Protein AF-A0A9D0XVL0-F1 (afdb_monomer_lite)

pLDDT: mean 85.72, std 13.24, range [46.62, 95.88]

Secondary structure (DSSP, 8-state):
-------------PEEEEEEEEETTEE-S--EEEEESSHHHHHHHHHHHHHHTT---SEEEEEE---

Radius of gyration: 17.06 Å; chains: 1; bounding box: 32×16×60 Å

Structure (mmCIF, N/CA/C/O backbone):
data_AF-A0A9D0XVL0-F1
#
_entry.id   AF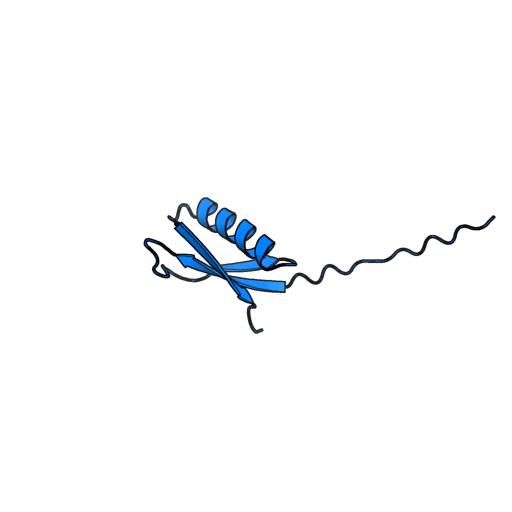-A0A9D0XVL0-F1
#
loop_
_atom_site.group_PDB
_atom_site.id
_atom_site.type_symbol
_atom_site.label_atom_id
_atom_site.label_alt_id
_atom_site.label_comp_id
_atom_site.label_asym_id
_atom_site.label_entity_id
_atom_site.label_seq_id
_atom_site.pdbx_PDB_ins_code
_atom_site.Cartn_x
_atom_site.Cartn_y
_atom_site.Cartn_z
_atom_site.occupancy
_atom_site.B_iso_or_equiv
_atom_site.auth_seq_id
_atom_site.auth_comp_id
_atom_site.auth_asym_id
_atom_site.auth_atom_id
_atom_site.pdbx_PDB_model_num
ATOM 1 N N . MET A 1 1 ? 18.145 5.325 -48.769 1.00 46.62 1 MET A N 1
ATOM 2 C CA . MET A 1 1 ? 17.630 5.812 -47.472 1.00 46.62 1 MET A CA 1
ATOM 3 C C . MET A 1 1 ? 17.463 4.603 -46.570 1.00 46.62 1 MET A C 1
ATOM 5 O O . MET A 1 1 ? 16.658 3.749 -46.903 1.00 46.62 1 MET A O 1
ATOM 9 N N . ALA A 1 2 ? 18.268 4.468 -45.517 1.00 56.41 2 ALA A N 1
ATOM 10 C CA . ALA A 1 2 ? 18.166 3.358 -44.571 1.00 56.41 2 ALA A CA 1
ATOM 11 C C . ALA A 1 2 ? 17.848 3.943 -43.194 1.00 56.41 2 ALA A C 1
ATOM 13 O O . ALA A 1 2 ? 18.665 4.662 -42.624 1.00 56.41 2 ALA A O 1
ATOM 14 N N . ILE A 1 3 ? 16.632 3.700 -42.707 1.00 67.50 3 ILE A N 1
ATOM 15 C CA . ILE A 1 3 ? 16.201 4.097 -41.367 1.00 67.50 3 ILE A CA 1
ATOM 16 C C . ILE A 1 3 ? 16.446 2.887 -40.468 1.00 67.50 3 ILE A C 1
ATOM 18 O O . ILE A 1 3 ? 15.678 1.926 -40.483 1.00 67.50 3 ILE A O 1
ATOM 22 N N . SER A 1 4 ? 17.552 2.911 -39.728 1.00 66.12 4 SER A N 1
ATOM 23 C CA . SER A 1 4 ? 17.830 1.925 -38.685 1.00 66.12 4 SER A CA 1
ATOM 24 C C . SER A 1 4 ? 16.922 2.202 -37.486 1.00 66.12 4 SER A C 1
ATOM 26 O O . SER A 1 4 ? 17.106 3.182 -36.767 1.00 66.12 4 SER A O 1
ATOM 28 N N . LEU A 1 5 ? 15.922 1.344 -37.290 1.00 68.00 5 LEU A N 1
ATOM 29 C CA . LEU A 1 5 ? 15.042 1.346 -36.123 1.00 68.00 5 LEU A CA 1
ATOM 30 C C . LEU A 1 5 ? 15.808 0.803 -34.908 1.00 68.00 5 LEU A C 1
ATOM 32 O O . LEU A 1 5 ? 15.957 -0.407 -34.744 1.00 68.00 5 LEU A O 1
ATOM 36 N N . PHE A 1 6 ? 16.296 1.699 -34.051 1.00 69.50 6 PHE A N 1
ATOM 37 C CA . PHE A 1 6 ? 16.775 1.328 -32.721 1.00 69.50 6 PHE A CA 1
ATOM 38 C C . PHE A 1 6 ? 15.572 0.958 -31.845 1.00 69.50 6 PHE A C 1
ATOM 40 O O . PHE A 1 6 ? 14.814 1.820 -31.402 1.00 69.50 6 PHE A O 1
ATOM 47 N N . LEU A 1 7 ? 15.387 -0.341 -31.613 1.00 68.44 7 LEU A N 1
ATOM 48 C CA . LEU A 1 7 ? 14.439 -0.865 -30.635 1.00 68.44 7 LEU A CA 1
ATOM 49 C C . LEU A 1 7 ? 15.011 -0.630 -29.231 1.00 68.44 7 LEU A C 1
ATOM 51 O O . LEU A 1 7 ? 15.829 -1.407 -28.742 1.00 68.44 7 LEU A O 1
ATOM 55 N N . PHE A 1 8 ? 14.602 0.460 -28.583 1.00 66.12 8 PHE A N 1
ATOM 56 C CA . PHE A 1 8 ? 14.873 0.663 -27.163 1.00 66.12 8 PHE A CA 1
ATOM 57 C C . PHE A 1 8 ? 13.921 -0.214 -26.350 1.00 66.12 8 PHE A C 1
ATOM 59 O O . PHE A 1 8 ? 12.789 0.165 -26.059 1.00 66.12 8 PHE A O 1
ATOM 66 N N . SER A 1 9 ? 14.382 -1.408 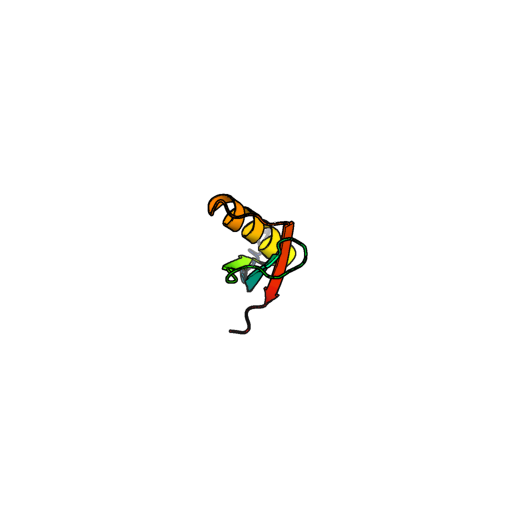-25.992 1.00 60.19 9 SER A N 1
ATOM 67 C CA . SER A 1 9 ? 13.714 -2.269 -25.021 1.00 60.19 9 SER A CA 1
ATOM 68 C C . SER A 1 9 ? 13.769 -1.595 -23.648 1.00 60.19 9 SER A C 1
ATOM 70 O O . SER A 1 9 ? 14.756 -1.725 -22.924 1.00 60.19 9 SER A O 1
ATOM 72 N N . THR A 1 10 ? 12.735 -0.842 -23.270 1.00 63.12 10 THR A N 1
ATOM 73 C CA . THR A 1 10 ? 12.602 -0.348 -21.896 1.00 63.12 10 THR A CA 1
ATOM 74 C C . THR A 1 10 ? 12.310 -1.543 -20.997 1.00 63.12 10 THR A C 1
ATOM 76 O O . THR A 1 10 ? 11.172 -2.002 -20.904 1.00 63.12 10 THR A O 1
ATOM 79 N N . VAL A 1 11 ? 13.348 -2.091 -20.364 1.00 61.22 11 VAL A N 1
ATOM 80 C CA . VAL A 1 11 ? 13.192 -3.079 -19.294 1.00 61.22 11 VAL A CA 1
ATOM 81 C C . VAL A 1 11 ? 12.436 -2.391 -18.158 1.00 61.22 11 VAL A C 1
ATOM 83 O O . VAL A 1 11 ? 13.004 -1.583 -17.424 1.00 61.22 11 VAL A O 1
ATOM 86 N N . ALA A 1 12 ? 11.138 -2.670 -18.043 1.00 60.81 12 ALA A N 1
ATOM 87 C CA . ALA A 1 12 ? 10.308 -2.203 -16.941 1.00 60.81 12 ALA A CA 1
ATOM 88 C C . ALA A 1 12 ? 10.731 -2.946 -15.666 1.00 60.81 12 ALA A C 1
ATOM 90 O O . ALA A 1 12 ? 10.282 -4.058 -15.382 1.00 60.81 12 ALA A O 1
ATOM 91 N N . TYR A 1 13 ? 11.674 -2.365 -14.924 1.00 64.88 13 TYR A N 1
ATOM 92 C CA . TYR A 1 13 ? 12.081 -2.891 -13.628 1.00 64.88 13 TYR A CA 1
ATOM 93 C C . TYR A 1 13 ? 11.015 -2.536 -12.591 1.00 64.88 13 TYR A C 1
ATOM 95 O O . TYR A 1 13 ? 11.063 -1.478 -11.959 1.00 64.88 13 TYR A O 1
ATOM 103 N N . SER A 1 14 ? 10.038 -3.429 -12.433 1.00 73.19 14 SER A N 1
ATOM 104 C CA . SER A 1 14 ? 8.970 -3.236 -11.461 1.00 73.19 14 SER A CA 1
ATOM 105 C C . SER A 1 14 ? 9.502 -3.419 -10.042 1.00 73.19 14 SER A C 1
ATOM 107 O O . SER A 1 14 ? 10.007 -4.479 -9.660 1.00 73.19 14 SER A O 1
ATOM 109 N N . LYS A 1 15 ? 9.401 -2.354 -9.253 1.00 87.94 15 LYS A N 1
ATOM 110 C CA . LYS A 1 15 ? 9.857 -2.276 -7.868 1.00 87.94 15 LYS A CA 1
ATOM 111 C C . LYS A 1 15 ? 8.818 -2.913 -6.951 1.00 87.94 15 LYS A C 1
ATOM 113 O O . LYS A 1 15 ? 7.619 -2.849 -7.212 1.00 87.94 15 LYS A O 1
ATOM 118 N N . THR A 1 16 ? 9.268 -3.524 -5.858 1.00 92.31 16 THR A N 1
ATOM 119 C CA . THR A 1 16 ? 8.352 -4.078 -4.851 1.00 92.31 16 THR A CA 1
ATOM 120 C C . THR A 1 16 ? 8.118 -3.050 -3.751 1.00 92.31 16 THR A C 1
ATOM 122 O O . THR A 1 16 ? 9.065 -2.496 -3.196 1.00 92.31 16 THR A O 1
ATOM 125 N N . TYR A 1 17 ? 6.853 -2.808 -3.423 1.00 94.38 17 TYR A N 1
ATOM 126 C CA . TYR A 1 17 ? 6.421 -1.892 -2.374 1.00 94.38 17 TYR A CA 1
ATOM 127 C C . TYR A 1 17 ? 5.625 -2.635 -1.305 1.00 94.38 17 TYR A C 1
ATOM 129 O O . TYR A 1 17 ? 4.820 -3.508 -1.622 1.00 94.38 17 TYR A O 1
ATOM 137 N N . GLU A 1 18 ? 5.827 -2.255 -0.048 1.00 95.12 18 GLU A N 1
ATOM 138 C CA . GLU A 1 18 ? 4.982 -2.641 1.081 1.00 95.12 18 GLU A CA 1
ATOM 139 C C . GLU A 1 18 ? 3.998 -1.511 1.361 1.00 95.12 18 GLU A C 1
ATOM 141 O O . GLU A 1 18 ? 4.399 -0.387 1.669 1.00 95.12 18 GLU A O 1
ATOM 146 N N . CYS A 1 19 ? 2.708 -1.802 1.248 1.00 95.06 19 CYS A N 1
ATOM 147 C CA . CYS A 1 19 ? 1.644 -0.821 1.391 1.00 95.06 19 CYS A CA 1
ATOM 148 C C . CYS A 1 19 ? 0.803 -1.128 2.624 1.00 95.06 19 CYS A C 1
ATOM 150 O O . CYS A 1 19 ? 0.200 -2.194 2.720 1.00 95.06 19 CYS A O 1
ATOM 152 N N . TYR A 1 20 ? 0.735 -0.174 3.547 1.00 94.88 20 TYR A N 1
ATOM 153 C CA . TYR A 1 20 ? -0.069 -0.248 4.763 1.00 94.88 20 TYR A CA 1
ATOM 154 C C . TYR A 1 20 ? -1.370 0.510 4.549 1.00 94.88 20 TYR A C 1
ATOM 156 O O . TYR A 1 20 ? -1.343 1.652 4.079 1.00 94.88 20 TYR A O 1
ATOM 164 N N . ARG A 1 21 ? -2.496 -0.104 4.916 1.00 94.88 21 ARG A N 1
ATOM 165 C CA . ARG A 1 21 ? -3.765 0.616 5.011 1.00 94.88 21 ARG A CA 1
ATOM 166 C C . ARG A 1 21 ? -3.888 1.315 6.355 1.00 94.88 21 ARG A C 1
ATOM 168 O O . ARG A 1 21 ? -3.453 0.799 7.387 1.00 94.88 21 ARG A O 1
ATOM 175 N N . TYR A 1 22 ? -4.538 2.462 6.326 1.00 94.69 22 TYR A N 1
ATOM 176 C CA . TYR A 1 22 ? -4.875 3.254 7.490 1.00 94.69 22 TYR A CA 1
ATOM 177 C C . TYR A 1 22 ? -6.387 3.406 7.567 1.00 94.69 22 TYR A C 1
ATOM 179 O O . TYR A 1 22 ? -7.050 3.622 6.551 1.00 94.69 22 TYR A O 1
ATOM 187 N N . VAL A 1 23 ? -6.904 3.291 8.784 1.00 94.38 23 VAL A N 1
ATOM 188 C CA . VAL A 1 23 ? -8.302 3.530 9.137 1.00 94.38 23 VAL A CA 1
ATOM 189 C C . VAL A 1 23 ? -8.304 4.464 10.339 1.00 94.38 23 VAL A C 1
ATOM 191 O O . VAL A 1 23 ? -7.532 4.248 11.276 1.00 94.38 23 VAL A O 1
ATOM 194 N N . ASP A 1 24 ? -9.076 5.547 10.278 1.00 93.81 24 ASP A N 1
ATOM 195 C CA . ASP A 1 24 ? -9.119 6.596 11.308 1.00 93.81 24 ASP A CA 1
ATOM 196 C C . ASP A 1 24 ? -7.718 7.143 11.665 1.00 93.81 24 ASP A C 1
ATOM 198 O O . ASP A 1 24 ? -7.373 7.384 12.823 1.00 93.81 24 ASP A O 1
ATOM 202 N N . GLY A 1 25 ? -6.857 7.273 10.649 1.00 90.62 25 GLY A N 1
ATOM 203 C CA . GLY A 1 25 ? -5.479 7.753 10.792 1.00 90.62 25 GLY A CA 1
ATOM 204 C C . GLY A 1 25 ? -4.493 6.753 11.412 1.00 90.62 25 GLY A C 1
ATOM 205 O O . GLY A 1 25 ? -3.321 7.090 11.578 1.00 90.62 25 GLY A O 1
ATOM 206 N N . LYS A 1 26 ? -4.912 5.518 11.722 1.00 92.00 26 LYS A N 1
ATOM 207 C CA . LYS A 1 26 ? -4.057 4.484 12.329 1.00 92.00 26 LYS A CA 1
ATOM 208 C C . LYS A 1 26 ? -3.756 3.344 11.354 1.00 92.00 26 LYS A C 1
ATOM 210 O O . LYS A 1 26 ? -4.669 2.881 10.665 1.00 92.00 26 LYS A O 1
ATOM 215 N N . PRO A 1 27 ? -2.509 2.835 11.309 1.00 90.00 27 PRO A N 1
ATOM 216 C CA . PRO A 1 27 ? -2.187 1.670 10.495 1.00 90.00 27 PRO A CA 1
ATOM 217 C C . PRO A 1 27 ? -2.986 0.467 11.004 1.00 90.00 27 PRO A C 1
ATOM 219 O O . PRO A 1 27 ? -2.968 0.167 12.197 1.00 90.00 27 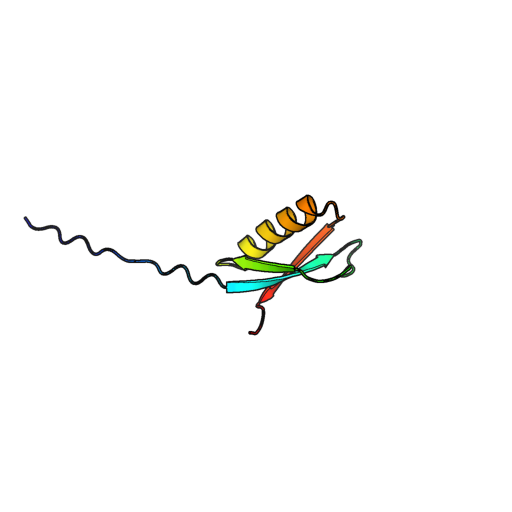PRO A O 1
ATOM 222 N N . THR A 1 28 ? -3.716 -0.200 10.112 1.00 92.12 28 THR A N 1
ATOM 223 C CA . THR A 1 28 ? -4.662 -1.258 10.488 1.00 92.12 28 THR A CA 1
ATOM 224 C C . THR A 1 28 ? -4.384 -2.545 9.721 1.00 92.12 28 THR A C 1
ATOM 226 O O . THR A 1 28 ? -4.450 -2.582 8.495 1.00 92.12 28 THR A O 1
ATOM 229 N N . GLY A 1 29 ? -4.153 -3.637 10.451 1.00 84.88 29 GLY A N 1
ATOM 230 C CA . GLY A 1 29 ? -3.859 -4.948 9.874 1.00 84.88 29 GLY A CA 1
ATOM 231 C C . GLY A 1 29 ? -2.440 -5.065 9.309 1.00 84.88 29 GLY A C 1
ATOM 232 O O . GLY A 1 29 ? -1.544 -4.293 9.650 1.00 84.88 29 GLY A O 1
ATOM 233 N N . THR A 1 30 ? -2.239 -6.071 8.463 1.00 85.81 30 THR A N 1
ATOM 234 C CA . THR A 1 30 ? -0.955 -6.344 7.805 1.00 85.81 30 THR A CA 1
ATOM 235 C C . THR A 1 30 ? -0.797 -5.498 6.541 1.00 85.81 30 THR A C 1
ATOM 237 O O . THR A 1 30 ? -1.777 -5.052 5.945 1.00 85.81 30 THR A O 1
ATOM 240 N N . TRP A 1 31 ? 0.448 -5.278 6.122 1.00 91.38 31 TRP A N 1
ATOM 241 C CA . TRP A 1 31 ? 0.761 -4.682 4.826 1.00 91.38 31 TRP A CA 1
ATOM 242 C C . TRP A 1 31 ? 0.566 -5.686 3.684 1.00 91.38 31 TRP A C 1
ATOM 244 O O . TRP A 1 31 ? 0.643 -6.899 3.877 1.00 91.38 31 TRP A O 1
ATOM 254 N N . ILE A 1 32 ? 0.377 -5.169 2.471 1.00 93.44 32 ILE A N 1
ATOM 255 C CA . ILE A 1 32 ? 0.397 -5.957 1.232 1.00 93.44 32 ILE A CA 1
ATOM 256 C C . ILE A 1 32 ? 1.629 -5.611 0.399 1.00 93.44 32 ILE A C 1
ATOM 258 O O . ILE A 1 32 ? 2.120 -4.481 0.443 1.00 93.44 32 ILE A O 1
ATOM 262 N N . LYS A 1 33 ? 2.136 -6.589 -0.355 1.00 93.69 33 LYS A N 1
ATOM 263 C CA . LYS A 1 33 ? 3.226 -6.389 -1.315 1.00 93.69 33 LYS A CA 1
ATOM 264 C C . LYS A 1 33 ? 2.657 -6.153 -2.702 1.00 93.69 33 LYS A C 1
ATOM 266 O O . LYS A 1 33 ? 1.816 -6.920 -3.164 1.00 93.69 33 LYS A O 1
ATOM 271 N N . VAL A 1 34 ? 3.147 -5.116 -3.369 1.00 93.00 34 VAL A N 1
ATOM 272 C CA . VAL A 1 34 ? 2.681 -4.722 -4.698 1.00 93.00 34 VAL A CA 1
ATOM 273 C C . VAL A 1 34 ? 3.875 -4.425 -5.590 1.00 93.00 34 VAL A C 1
ATOM 275 O O . VAL A 1 34 ? 4.815 -3.753 -5.165 1.00 93.00 34 VAL A O 1
ATOM 278 N N . LYS A 1 35 ? 3.850 -4.938 -6.822 1.00 92.12 35 LYS A N 1
ATOM 279 C CA . LYS A 1 35 ? 4.844 -4.606 -7.847 1.00 92.12 35 LYS A CA 1
ATOM 280 C C . LYS A 1 35 ? 4.354 -3.416 -8.665 1.00 92.12 35 LYS A C 1
ATOM 282 O O . LYS A 1 35 ? 3.240 -3.454 -9.200 1.00 92.12 35 LYS A O 1
ATOM 287 N N . ALA A 1 36 ? 5.162 -2.369 -8.731 1.00 91.56 36 ALA A N 1
ATOM 288 C CA . ALA A 1 36 ? 4.855 -1.149 -9.461 1.00 91.56 36 ALA A CA 1
ATOM 289 C C . ALA A 1 36 ? 6.138 -0.424 -9.872 1.00 91.56 36 ALA A C 1
ATOM 291 O O . ALA A 1 36 ? 7.183 -0.584 -9.244 1.00 91.56 36 ALA A O 1
ATOM 292 N N . ASP A 1 37 ? 6.055 0.422 -10.886 1.00 90.12 37 ASP A N 1
ATOM 293 C CA . ASP A 1 37 ? 7.202 1.185 -11.377 1.00 90.12 37 ASP A CA 1
ATOM 294 C C . ASP A 1 37 ? 7.407 2.470 -10.556 1.00 90.12 37 ASP A C 1
ATOM 296 O O . ASP A 1 37 ? 8.502 3.039 -10.506 1.00 90.12 37 ASP A O 1
ATOM 300 N N . SER A 1 38 ? 6.369 2.900 -9.829 1.00 90.25 38 SER A N 1
ATOM 301 C CA . SER A 1 38 ? 6.394 4.068 -8.950 1.00 90.25 38 SER A CA 1
ATOM 302 C C . SER A 1 38 ? 5.590 3.870 -7.662 1.00 90.25 38 SER A C 1
ATOM 304 O O . SER A 1 38 ? 4.703 3.021 -7.574 1.00 90.25 38 SER A O 1
ATOM 306 N N . LYS A 1 39 ? 5.851 4.722 -6.658 1.00 91.56 39 LYS A N 1
ATOM 307 C CA . LYS A 1 39 ? 5.063 4.753 -5.413 1.00 91.56 39 LYS A CA 1
ATOM 308 C C . LYS A 1 39 ? 3.591 5.093 -5.677 1.00 91.56 39 LYS A C 1
ATOM 310 O O . LYS A 1 39 ? 2.728 4.521 -5.025 1.00 91.56 39 LYS A O 1
ATOM 315 N N . SER A 1 40 ? 3.315 5.994 -6.622 1.00 93.25 40 SER A N 1
ATOM 316 C CA . SER A 1 40 ? 1.944 6.387 -6.980 1.00 93.25 40 SER A CA 1
ATOM 317 C C . SER A 1 40 ? 1.156 5.195 -7.526 1.00 93.25 40 SER A C 1
ATOM 319 O O . SER A 1 40 ? 0.085 4.863 -7.026 1.00 93.25 40 SER A O 1
ATOM 321 N N . GLU A 1 41 ? 1.750 4.472 -8.476 1.00 93.50 41 GLU A N 1
ATOM 322 C CA . GLU A 1 41 ? 1.151 3.268 -9.047 1.00 93.50 41 GLU A CA 1
ATOM 323 C C . GLU A 1 41 ? 0.995 2.153 -7.998 1.00 93.50 41 GLU A C 1
ATOM 325 O O . GLU A 1 41 ? -0.041 1.489 -7.954 1.00 93.50 41 GLU A O 1
ATOM 330 N N . ALA A 1 42 ? 1.978 1.980 -7.104 1.00 95.00 42 ALA A N 1
ATOM 331 C CA . ALA A 1 42 ? 1.869 1.049 -5.982 1.00 95.00 42 ALA A CA 1
ATOM 332 C C . ALA A 1 42 ? 0.673 1.383 -5.083 1.00 95.00 42 ALA A C 1
ATOM 334 O O . ALA A 1 42 ? -0.069 0.485 -4.693 1.00 95.00 42 ALA A O 1
ATOM 335 N N . THR A 1 43 ? 0.465 2.667 -4.782 1.00 95.06 43 THR A N 1
ATOM 336 C CA . THR A 1 43 ? -0.669 3.145 -3.991 1.00 95.06 43 THR A CA 1
ATOM 337 C C . THR A 1 43 ? -1.998 2.853 -4.689 1.00 95.06 43 THR A C 1
ATOM 339 O O . THR A 1 43 ? -2.892 2.306 -4.048 1.00 95.06 43 THR A O 1
ATOM 342 N N . SER A 1 44 ? -2.130 3.131 -5.990 1.00 95.88 44 SER A N 1
ATOM 343 C CA . SER A 1 44 ? -3.348 2.813 -6.754 1.00 95.88 44 SER A CA 1
ATOM 344 C C . SER A 1 44 ? -3.658 1.315 -6.756 1.00 95.88 44 SER A C 1
ATOM 346 O O . SER A 1 44 ? -4.773 0.915 -6.423 1.00 95.88 44 SER A O 1
ATOM 348 N N . LYS A 1 45 ? -2.658 0.476 -7.052 1.00 95.44 45 LYS A N 1
ATOM 349 C CA . LYS A 1 45 ? -2.801 -0.987 -7.018 1.00 95.44 45 LYS A CA 1
ATOM 350 C C . LYS A 1 45 ? -3.131 -1.499 -5.614 1.00 95.44 45 LYS A C 1
ATOM 352 O O . LYS A 1 45 ? -3.885 -2.455 -5.466 1.00 95.44 45 LYS A O 1
ATOM 357 N N . ALA A 1 46 ? -2.587 -0.867 -4.576 1.00 95.69 46 ALA A N 1
ATOM 358 C CA . ALA A 1 46 ? -2.887 -1.223 -3.199 1.00 95.69 46 ALA A 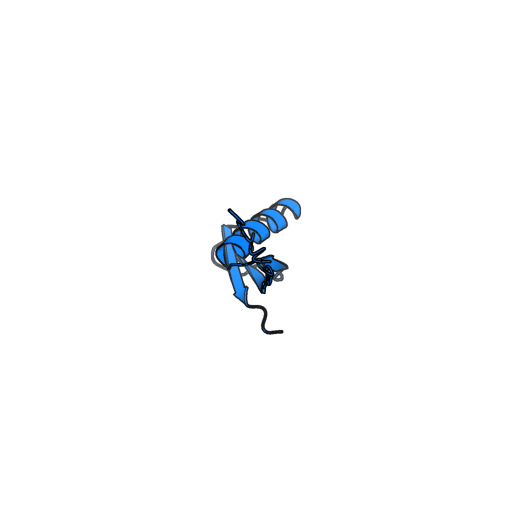CA 1
ATOM 359 C C . ALA A 1 46 ? -4.337 -0.905 -2.814 1.00 95.69 46 ALA A C 1
ATOM 361 O O . ALA A 1 46 ? -4.978 -1.753 -2.201 1.00 95.69 46 ALA A O 1
ATOM 362 N N . TYR A 1 47 ? -4.871 0.265 -3.190 1.00 95.62 47 TYR A N 1
ATOM 363 C CA . TYR A 1 47 ? -6.289 0.583 -2.975 1.00 95.62 47 TYR A CA 1
ATOM 364 C C . TYR A 1 47 ? -7.198 -0.446 -3.641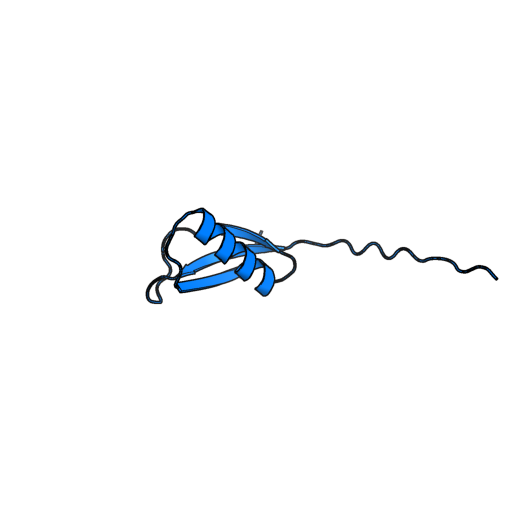 1.00 95.62 47 TYR A C 1
ATOM 366 O O . TYR A 1 47 ? -8.080 -0.980 -2.977 1.00 95.62 47 TYR A O 1
ATOM 374 N N . GLN A 1 48 ? -6.928 -0.779 -4.906 1.00 95.69 48 GLN A N 1
ATOM 375 C CA . GLN A 1 48 ? -7.676 -1.808 -5.624 1.00 95.69 48 GLN A CA 1
ATOM 376 C C . GLN A 1 48 ? -7.623 -3.154 -4.893 1.00 95.69 48 GLN A C 1
ATOM 378 O O . GLN A 1 48 ? -8.648 -3.787 -4.674 1.00 95.69 48 GLN A O 1
ATOM 383 N N . ARG A 1 49 ? -6.436 -3.572 -4.442 1.00 94.31 49 ARG A N 1
ATOM 384 C CA . ARG A 1 49 ? -6.284 -4.842 -3.728 1.00 94.31 49 ARG A CA 1
ATOM 385 C C . ARG A 1 49 ? -7.049 -4.865 -2.406 1.00 94.31 49 ARG A C 1
ATOM 387 O O . ARG A 1 49 ? -7.579 -5.904 -2.035 1.00 94.31 49 ARG A O 1
ATOM 394 N N . TYR A 1 50 ? -7.085 -3.756 -1.675 1.00 93.50 50 TYR A N 1
ATOM 395 C CA . TYR A 1 50 ? -7.852 -3.677 -0.435 1.00 93.50 50 TYR A CA 1
ATOM 396 C C . TYR A 1 50 ? -9.367 -3.647 -0.674 1.00 93.50 50 TYR A C 1
ATOM 398 O O . TYR A 1 50 ? -10.102 -4.254 0.105 1.00 93.50 50 TYR A O 1
ATOM 406 N N . ASP A 1 51 ? -9.816 -3.010 -1.754 1.00 93.56 51 ASP A N 1
ATOM 407 C CA . ASP A 1 51 ? -11.213 -3.031 -2.193 1.00 93.56 51 ASP A CA 1
ATOM 408 C C . ASP A 1 51 ? -11.666 -4.458 -2.548 1.00 93.56 51 ASP A C 1
ATOM 410 O O . ASP A 1 51 ? -12.661 -4.943 -2.016 1.00 93.56 51 ASP A O 1
ATOM 414 N N . GLU A 1 52 ? -10.854 -5.201 -3.308 1.00 94.06 52 GLU A N 1
ATOM 415 C CA . GLU A 1 52 ? -11.086 -6.624 -3.615 1.00 94.06 52 GLU A CA 1
ATOM 416 C C . GLU A 1 52 ? -11.159 -7.516 -2.366 1.00 94.06 52 GLU A C 1
ATOM 418 O O . GLU A 1 52 ? -11.811 -8.559 -2.374 1.00 94.06 52 GLU A O 1
ATOM 423 N N . LEU A 1 53 ? -10.454 -7.139 -1.295 1.00 91.50 53 LEU A N 1
ATOM 424 C CA . LEU A 1 53 ? -10.488 -7.840 -0.011 1.00 91.50 53 LEU A CA 1
ATOM 425 C C . LEU A 1 53 ? -11.699 -7.443 0.848 1.00 91.50 53 LEU A C 1
ATOM 427 O O . LEU A 1 53 ? -11.894 -8.025 1.914 1.00 91.50 53 LEU A O 1
ATOM 431 N N . GLY A 1 54 ? -12.489 -6.452 0.423 1.00 93.56 54 GLY A N 1
ATOM 432 C CA . GLY A 1 54 ? -13.655 -5.959 1.151 1.00 93.56 54 GLY A CA 1
ATOM 433 C C . GLY A 1 54 ? -13.307 -5.286 2.479 1.00 93.56 54 GLY A C 1
ATOM 434 O O . GLY A 1 54 ? -14.120 -5.293 3.404 1.00 93.56 54 GLY A O 1
ATOM 435 N N . VAL A 1 55 ? -12.092 -4.742 2.620 1.00 91.31 55 VAL A N 1
ATOM 436 C CA . VAL A 1 55 ? -11.648 -4.098 3.864 1.00 91.31 55 VAL A CA 1
ATOM 437 C C . VAL A 1 55 ? -11.730 -2.578 3.766 1.00 91.31 55 VAL A C 1
ATOM 439 O O . VAL A 1 55 ? -11.378 -1.983 2.753 1.00 91.31 55 VAL A O 1
ATOM 442 N N . LYS A 1 56 ? -12.132 -1.919 4.861 1.00 92.25 56 LYS A N 1
ATOM 443 C CA . LYS A 1 56 ? -12.126 -0.450 4.943 1.00 92.25 56 LYS A CA 1
ATOM 444 C C . LYS A 1 56 ? -10.704 0.100 4.811 1.00 92.25 56 LYS A C 1
ATOM 446 O O . LYS A 1 56 ? -9.783 -0.370 5.489 1.00 92.25 56 LYS A O 1
ATOM 451 N N . VAL A 1 57 ? -10.551 1.134 3.989 1.00 93.81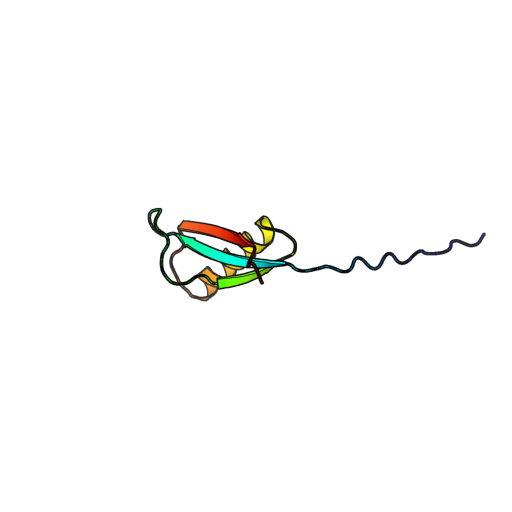 57 VAL A N 1
ATOM 452 C CA . VAL A 1 57 ? -9.308 1.888 3.806 1.00 93.81 57 VAL A CA 1
ATOM 453 C C . VAL A 1 57 ? -9.645 3.365 3.687 1.00 93.81 57 VAL A C 1
ATOM 455 O O . VAL A 1 57 ? -10.376 3.751 2.784 1.00 93.81 57 VAL A O 1
ATOM 458 N N . ASP A 1 58 ? -9.074 4.184 4.566 1.00 94.62 58 ASP A N 1
ATOM 459 C CA . ASP A 1 58 ? -9.191 5.642 4.475 1.00 94.62 58 ASP A CA 1
ATOM 460 C C . ASP A 1 58 ? -7.961 6.245 3.791 1.00 94.62 58 ASP A C 1
ATOM 462 O O . ASP A 1 58 ? -8.061 7.215 3.046 1.00 94.62 58 ASP A O 1
ATOM 466 N N . SER A 1 59 ? -6.782 5.654 4.013 1.00 93.88 59 SER A N 1
ATOM 467 C CA . SER A 1 59 ? -5.590 5.980 3.232 1.00 93.88 59 SER A CA 1
ATOM 468 C C . SER A 1 59 ? -4.610 4.815 3.120 1.00 93.88 59 SER A C 1
ATOM 470 O O . SER A 1 59 ? -4.617 3.885 3.930 1.00 93.88 59 SER A O 1
ATOM 472 N N . VAL A 1 60 ? -3.746 4.866 2.107 1.00 95.00 60 VAL A N 1
ATOM 473 C CA . VAL A 1 60 ? -2.662 3.899 1.900 1.00 95.00 60 VAL A CA 1
ATOM 474 C C . VAL A 1 60 ? -1.319 4.610 1.911 1.00 95.00 60 VAL A C 1
ATOM 476 O O . VAL A 1 60 ? -1.108 5.575 1.177 1.00 95.00 60 VAL A O 1
ATOM 479 N N . ASN A 1 61 ? -0.369 4.072 2.676 1.00 94.62 61 ASN A N 1
ATOM 480 C CA . ASN A 1 61 ? 1.026 4.492 2.615 1.00 94.62 61 ASN A CA 1
ATOM 481 C C . ASN A 1 61 ? 1.908 3.338 2.139 1.00 94.62 61 ASN A C 1
ATOM 483 O O . ASN A 1 61 ? 2.020 2.310 2.807 1.00 94.62 61 ASN A O 1
ATOM 487 N N . CYS A 1 62 ? 2.543 3.532 0.985 1.00 94.62 62 CYS A N 1
ATOM 488 C CA . CYS A 1 62 ? 3.488 2.584 0.413 1.00 94.62 62 CYS A CA 1
ATOM 489 C C . CYS A 1 62 ? 4.934 3.015 0.674 1.00 94.62 62 CYS A C 1
ATOM 491 O O . CYS A 1 62 ? 5.318 4.168 0.439 1.00 94.62 62 CYS A O 1
ATOM 493 N N . LYS A 1 63 ? 5.759 2.065 1.104 1.00 93.06 63 LYS A N 1
ATOM 494 C CA . LYS A 1 63 ? 7.212 2.204 1.237 1.00 93.06 63 LYS A CA 1
ATOM 495 C C . LYS A 1 63 ? 7.905 1.179 0.346 1.00 93.06 63 LYS A C 1
ATOM 497 O O . LYS A 1 63 ? 7.324 0.147 0.022 1.00 93.06 63 LYS A O 1
ATOM 502 N N . TYR A 1 64 ? 9.126 1.479 -0.082 1.00 89.62 64 TYR A N 1
ATOM 503 C CA . TYR A 1 64 ? 9.915 0.514 -0.842 1.00 89.62 64 TYR A CA 1
ATOM 504 C C . TYR A 1 64 ? 10.159 -0.720 0.032 1.00 89.62 64 TYR A C 1
ATOM 506 O O . TYR A 1 64 ? 10.555 -0.573 1.190 1.00 89.62 64 TYR A O 1
ATOM 514 N N . ALA A 1 65 ? 9.894 -1.913 -0.496 1.00 84.94 65 ALA A N 1
ATOM 515 C CA . ALA A 1 65 ? 10.265 -3.141 0.185 1.00 84.94 65 ALA A CA 1
ATOM 516 C C . ALA A 1 65 ? 11.787 -3.256 0.067 1.00 84.94 65 ALA A C 1
ATOM 518 O O . ALA A 1 65 ? 12.300 -3.497 -1.027 1.00 84.94 65 ALA A O 1
ATOM 519 N N . ALA A 1 66 ? 12.516 -2.998 1.154 1.00 65.06 66 ALA A N 1
ATOM 520 C CA . ALA A 1 66 ? 13.925 -3.361 1.201 1.00 65.06 66 ALA A CA 1
ATOM 521 C C . ALA A 1 66 ? 13.977 -4.890 1.076 1.00 65.06 66 ALA A C 1
ATOM 523 O O . ALA A 1 66 ? 13.419 -5.592 1.920 1.00 65.06 66 ALA A O 1
ATOM 524 N N . GLY A 1 67 ? 14.494 -5.363 -0.059 1.00 53.03 67 GLY A N 1
ATOM 525 C CA . GLY A 1 67 ? 14.704 -6.783 -0.329 1.00 53.03 67 GLY A CA 1
ATOM 526 C C . GLY A 1 67 ? 15.875 -7.319 0.468 1.00 53.03 67 GLY A C 1
ATOM 527 O O . GLY A 1 67 ? 16.828 -6.536 0.679 1.00 53.03 67 GLY A O 1
#

Foldseek 3Di:
DDDDDDPPPPPQPWFKKWKFFDDPNHGDDGTDIDTHSDQVVRQVVRVVVCVVVVHDGPGMDIDGPPD

Sequence (67 aa):
MAISLFLFSTVAYSKTYECYRYVDGKPTGTWIKVKADSKSEATSKAYQRYDELGVKVDSVNCKYAAG